Protein AF-A0A177C558-F1 (afdb_monomer_lite)

InterPro domains:
  IPR011990 Tetratricopeptide-like helical domain superfamily [G3DSA:1.25.40.10] (3-102)
  IPR011990 Tetratricopeptide-like helical domain superfamily [SSF48452] (2-101)

Sequence (103 aa):
MYRILEHYEAALAAFKESEKQLGHSWIVLLQIGETHAGLKQFPPALEYLHKVKAMHTDLIDTDNDFKDVYWDRVLLPEGNYHRELKDHSAAIRCYQDILAQDV

pLDDT: mean 89.79, std 8.87, range [54.25, 97.31]

Secondary structure (DSSP, 8-state):
-HHHHHHHHHHHHHHHHHHHHH-S-HHHHHHHHHHHHHTT-HHHHHHHHHHHHHTHHHHTTT-HHHHHHHIIIIIHHHHHHHHHTT-HHHHHHHHHHHHTS--

Radius of gyration: 14.18 Å; chains: 1; bounding box: 36×22×38 Å

Foldseek 3Di:
DVVQLVVLVVQLVVLVVVCVVVPLDLVSLLSNLVSCVSVVNLVSSLVSLVSSVVCCVVDCVPPVVCVVCCLVRRLQVNLVSCVSVVVPVRSVVSVVVSVPDDD

Organism: NCBI:txid1460663

Structure (mmCIF, N/CA/C/O backbone):
data_AF-A0A177C558-F1
#
_entry.id   AF-A0A177C558-F1
#
loop_
_atom_site.group_PDB
_atom_site.id
_atom_site.type_symbol
_atom_site.label_atom_id
_atom_site.label_alt_id
_atom_site.label_comp_id
_atom_site.label_asym_id
_atom_site.label_entity_id
_atom_site.label_seq_id
_atom_site.pdbx_PDB_ins_code
_atom_site.Cartn_x
_atom_site.Cartn_y
_atom_site.Cartn_z
_atom_site.occupancy
_atom_site.B_iso_or_equiv
_atom_site.auth_seq_id
_atom_site.auth_comp_id
_atom_site.auth_asym_id
_atom_site.auth_atom_id
_atom_site.pdbx_PDB_model_num
ATOM 1 N N . MET A 1 1 ? -16.368 -9.044 16.042 1.00 58.69 1 MET A N 1
ATOM 2 C CA . MET A 1 1 ? -16.032 -7.971 15.080 1.00 58.69 1 MET A CA 1
ATOM 3 C C . MET A 1 1 ? -15.325 -6.797 15.759 1.00 58.69 1 MET A C 1
ATOM 5 O O . MET A 1 1 ? -14.263 -6.435 15.284 1.00 58.69 1 MET A O 1
ATOM 9 N N . TYR A 1 2 ? -15.813 -6.292 16.902 1.00 62.09 2 TYR A N 1
ATOM 10 C CA . TYR A 1 2 ? -15.192 -5.187 17.665 1.00 62.09 2 TYR A CA 1
ATOM 11 C C . TYR A 1 2 ? -13.707 -5.374 18.007 1.00 62.09 2 TYR A C 1
ATOM 13 O O . TYR A 1 2 ? -12.896 -4.525 17.673 1.00 62.09 2 TYR A O 1
ATOM 21 N N . ARG A 1 3 ? -13.326 -6.538 18.538 1.00 64.06 3 ARG A N 1
ATOM 22 C CA . ARG A 1 3 ? -11.935 -6.814 18.926 1.00 64.06 3 ARG A CA 1
ATOM 23 C C . ARG A 1 3 ? -10.927 -6.727 17.768 1.00 64.06 3 ARG A C 1
ATOM 25 O O . ARG A 1 3 ? -9.787 -6.346 17.975 1.00 64.06 3 ARG A O 1
ATOM 32 N N . ILE A 1 4 ? -11.338 -7.073 16.544 1.00 65.50 4 ILE A N 1
ATOM 33 C CA . ILE A 1 4 ? -10.459 -7.009 15.363 1.00 65.50 4 ILE A CA 1
ATOM 34 C C . ILE A 1 4 ? -10.211 -5.546 14.970 1.00 65.50 4 ILE A C 1
ATOM 36 O O . ILE A 1 4 ? -9.076 -5.171 14.703 1.00 65.50 4 ILE A O 1
ATOM 40 N N . LEU A 1 5 ? -11.261 -4.719 14.994 1.00 71.62 5 LEU A N 1
ATOM 41 C CA . LEU A 1 5 ? -11.168 -3.279 14.733 1.00 71.62 5 LEU A CA 1
ATOM 42 C C . LEU A 1 5 ? -10.297 -2.578 15.785 1.00 71.62 5 LEU A C 1
ATOM 44 O O . LEU A 1 5 ? -9.385 -1.849 15.415 1.00 71.62 5 LEU A O 1
ATOM 48 N N . GLU A 1 6 ? -10.500 -2.884 17.070 1.00 76.19 6 GLU A N 1
ATOM 49 C CA . GLU A 1 6 ? -9.683 -2.351 18.173 1.00 76.19 6 GLU A CA 1
ATOM 50 C C . GLU A 1 6 ? -8.192 -2.689 18.007 1.00 76.19 6 GLU A C 1
ATOM 52 O O . GLU A 1 6 ? -7.324 -1.854 18.262 1.00 76.19 6 GLU A O 1
ATOM 57 N N . HIS A 1 7 ? -7.872 -3.902 17.540 1.00 84.50 7 HIS A N 1
ATOM 58 C CA . HIS A 1 7 ? -6.488 -4.300 17.283 1.00 84.50 7 HIS A CA 1
ATOM 59 C C . HIS A 1 7 ? -5.867 -3.549 16.098 1.00 84.50 7 HIS A C 1
ATOM 61 O O . HIS A 1 7 ? -4.711 -3.138 16.194 1.00 84.50 7 HIS A O 1
ATOM 67 N N . TYR A 1 8 ? -6.617 -3.317 15.016 1.00 87.94 8 TYR A N 1
ATOM 68 C CA . TYR A 1 8 ? -6.123 -2.534 13.882 1.00 87.94 8 TYR A CA 1
ATOM 69 C C . TYR A 1 8 ? -5.957 -1.045 14.217 1.00 87.94 8 TYR A C 1
ATOM 71 O O . TYR A 1 8 ? -4.978 -0.438 13.796 1.00 87.94 8 TYR A O 1
ATOM 79 N N . GLU A 1 9 ? -6.856 -0.449 15.000 1.00 90.81 9 GLU A N 1
ATOM 80 C CA . GLU A 1 9 ? -6.731 0.953 15.427 1.00 90.81 9 GLU A CA 1
ATOM 81 C C . GLU A 1 9 ? -5.518 1.166 16.345 1.00 90.81 9 GLU A C 1
ATOM 83 O O . GLU A 1 9 ? -4.760 2.122 16.163 1.00 90.81 9 GLU A O 1
ATOM 88 N N . ALA A 1 10 ? -5.280 0.244 17.285 1.00 91.94 10 ALA A N 1
ATOM 89 C CA . ALA A 1 10 ? -4.092 0.272 18.135 1.00 91.94 10 ALA A CA 1
ATOM 90 C C . ALA A 1 10 ? -2.798 0.076 17.326 1.00 91.94 10 ALA A C 1
ATOM 92 O O . ALA A 1 10 ? -1.821 0.797 17.542 1.00 91.94 10 ALA A O 1
ATOM 93 N N . ALA A 1 11 ? -2.797 -0.856 16.366 1.00 91.12 11 ALA A N 1
ATOM 94 C CA . ALA A 1 11 ? -1.671 -1.060 15.458 1.00 91.12 11 ALA A CA 1
ATOM 95 C C . ALA A 1 11 ? -1.395 0.194 14.617 1.00 91.12 11 ALA A C 1
ATOM 97 O O . ALA A 1 11 ? -0.250 0.629 14.516 1.00 91.12 11 ALA A O 1
ATOM 98 N N . LEU A 1 12 ? -2.443 0.834 14.090 1.00 93.44 12 LEU A N 1
ATOM 99 C CA . LEU A 1 12 ? -2.320 2.056 13.300 1.00 93.44 12 LEU A CA 1
ATOM 100 C C . LEU A 1 12 ? -1.686 3.191 14.108 1.00 93.44 12 LEU A C 1
ATOM 102 O O . LEU A 1 12 ? -0.824 3.906 13.598 1.00 93.44 12 LEU A O 1
ATOM 106 N N . ALA A 1 13 ? -2.092 3.352 15.369 1.00 93.88 13 ALA A N 1
ATOM 107 C CA . ALA A 1 13 ? -1.508 4.347 16.260 1.00 93.88 13 ALA A CA 1
ATOM 108 C C . ALA A 1 13 ? -0.011 4.085 16.498 1.00 93.88 13 ALA A C 1
ATOM 110 O O . ALA A 1 13 ? 0.796 5.010 16.392 1.00 93.88 13 ALA A O 1
ATOM 111 N N . ALA A 1 14 ? 0.366 2.829 16.756 1.00 93.19 14 ALA A N 1
ATOM 112 C CA . ALA A 1 14 ? 1.760 2.439 16.953 1.00 93.19 14 ALA A CA 1
ATOM 113 C C . ALA A 1 14 ? 2.611 2.667 15.692 1.00 93.19 14 ALA A C 1
ATOM 115 O O . ALA A 1 14 ? 3.692 3.251 15.775 1.00 93.19 14 ALA A O 1
ATOM 116 N N . PHE A 1 15 ? 2.114 2.278 14.514 1.00 93.19 15 PHE A N 1
ATOM 117 C CA . PHE A 1 15 ? 2.845 2.469 13.262 1.00 93.19 15 PHE A CA 1
ATOM 118 C C . PHE A 1 15 ? 2.985 3.943 12.874 1.00 93.19 15 PHE A C 1
ATOM 120 O O . PHE A 1 15 ? 4.053 4.343 12.421 1.00 93.19 15 PHE A O 1
ATOM 127 N N . LYS A 1 16 ? 1.969 4.782 13.111 1.00 92.12 16 LYS A N 1
ATOM 128 C CA . LYS A 1 16 ? 2.081 6.234 12.883 1.00 92.12 16 LYS A CA 1
ATOM 129 C C . LYS A 1 16 ? 3.091 6.902 13.808 1.00 92.12 16 LYS A C 1
ATOM 131 O O . LYS A 1 16 ? 3.739 7.865 13.410 1.00 92.12 16 LYS A O 1
ATOM 136 N N . GLU A 1 17 ? 3.228 6.425 15.040 1.00 93.00 17 GLU A N 1
ATOM 137 C CA . GLU A 1 17 ? 4.279 6.917 15.930 1.00 93.00 17 GLU A CA 1
ATOM 138 C C . GLU A 1 17 ? 5.665 6.449 15.465 1.00 93.00 17 GLU A C 1
ATOM 140 O O . GLU A 1 17 ? 6.610 7.234 15.449 1.00 93.00 17 GLU A O 1
ATOM 145 N N . SER A 1 18 ? 5.765 5.211 14.978 1.00 90.69 18 SER A N 1
ATOM 146 C CA . SER A 1 18 ? 6.981 4.688 14.354 1.00 90.69 18 SER A CA 1
ATOM 147 C C . SER A 1 18 ? 7.387 5.477 13.099 1.00 90.69 18 SER A C 1
ATOM 149 O O . SER A 1 18 ? 8.566 5.794 12.959 1.00 90.69 18 SER A O 1
ATOM 151 N N . GLU A 1 19 ? 6.437 5.880 12.244 1.00 92.12 19 GLU A N 1
ATOM 152 C CA . GLU A 1 19 ? 6.678 6.712 11.046 1.00 92.12 19 GLU A CA 1
ATOM 153 C C . GLU A 1 19 ? 7.357 8.041 11.412 1.00 92.12 19 GLU A C 1
ATOM 155 O O . GLU A 1 19 ? 8.302 8.468 10.748 1.00 92.12 19 GLU A O 1
ATOM 160 N N . LYS A 1 20 ? 6.941 8.676 12.516 1.00 90.88 20 LYS A N 1
ATOM 161 C CA . LYS A 1 20 ? 7.554 9.929 12.989 1.00 90.88 20 LYS A CA 1
ATOM 162 C C . LYS A 1 20 ? 8.990 9.749 13.479 1.00 90.88 20 LYS A C 1
ATOM 164 O O . LYS A 1 20 ? 9.776 10.687 13.384 1.00 90.88 20 LYS A O 1
ATOM 169 N N . GLN A 1 21 ? 9.311 8.589 14.051 1.00 89.44 21 GLN A N 1
ATOM 170 C CA . GLN A 1 21 ? 10.599 8.338 14.705 1.00 89.44 21 GLN A CA 1
ATOM 171 C C . GLN A 1 21 ? 11.641 7.745 13.755 1.00 89.44 21 GLN A C 1
ATOM 173 O O . GLN A 1 21 ? 12.807 8.126 13.808 1.00 89.44 21 GLN A O 1
ATOM 178 N N . LEU A 1 22 ? 11.227 6.812 12.896 1.00 81.19 22 LEU A N 1
ATOM 179 C CA . LEU A 1 22 ? 12.104 6.080 11.978 1.00 81.19 22 LEU A CA 1
ATOM 180 C C . LEU A 1 22 ? 12.207 6.739 10.595 1.00 81.19 22 LEU A C 1
ATOM 182 O O . LEU A 1 22 ? 12.997 6.298 9.762 1.00 81.19 22 LEU A O 1
ATOM 186 N N . GLY A 1 23 ? 11.421 7.790 10.344 1.00 76.56 23 GLY A N 1
ATOM 187 C CA . GLY A 1 23 ? 11.292 8.397 9.025 1.00 76.56 23 GLY A CA 1
ATOM 188 C C . GLY A 1 23 ? 10.491 7.517 8.063 1.00 76.56 23 GLY A C 1
ATOM 189 O O . GLY A 1 23 ? 9.842 6.550 8.463 1.00 76.56 23 GLY A O 1
ATOM 190 N N . HIS A 1 24 ? 10.530 7.857 6.774 1.00 77.94 24 HIS A N 1
ATOM 191 C CA . HIS A 1 24 ? 9.788 7.180 5.702 1.00 77.94 24 HIS A CA 1
ATOM 192 C C . HIS A 1 24 ? 10.356 5.782 5.371 1.00 77.94 24 HIS A C 1
ATOM 194 O O . HIS A 1 24 ? 10.712 5.508 4.232 1.00 77.94 24 HIS A O 1
ATOM 200 N N . SER A 1 25 ? 10.476 4.891 6.359 1.00 91.00 25 SER A N 1
ATOM 201 C CA . SER A 1 25 ? 10.820 3.485 6.137 1.00 91.00 25 SER A CA 1
ATOM 202 C C . SER A 1 25 ? 9.717 2.808 5.324 1.00 91.00 25 SER A C 1
ATOM 204 O O . SER A 1 25 ? 8.547 2.842 5.716 1.00 91.00 25 SER A O 1
ATOM 206 N N . TRP A 1 26 ? 10.089 2.152 4.221 1.00 92.94 26 TRP A N 1
ATOM 207 C CA . TRP A 1 26 ? 9.136 1.467 3.347 1.00 92.94 26 TRP A CA 1
ATOM 208 C C . TRP A 1 26 ? 8.318 0.412 4.106 1.00 92.94 26 TRP A C 1
ATOM 210 O O . TRP A 1 26 ? 7.118 0.293 3.875 1.00 92.94 26 TRP A O 1
ATOM 220 N N . ILE A 1 27 ? 8.931 -0.283 5.074 1.00 93.12 27 ILE A N 1
ATOM 221 C 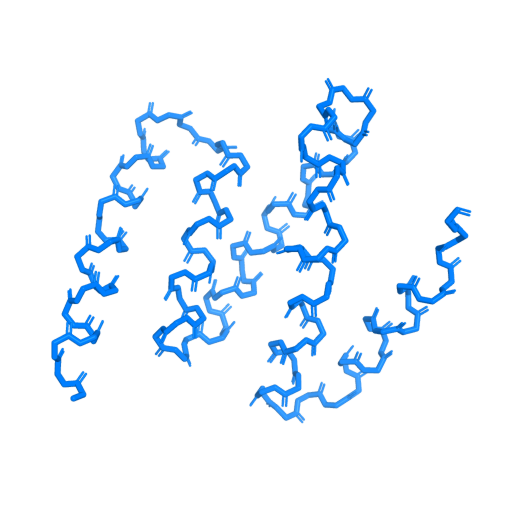CA . ILE A 1 27 ? 8.264 -1.289 5.913 1.00 93.12 27 ILE A CA 1
ATOM 222 C C . ILE A 1 27 ? 7.162 -0.635 6.744 1.00 93.12 27 ILE A C 1
ATOM 224 O O . ILE A 1 27 ? 6.039 -1.131 6.784 1.00 93.12 27 ILE A O 1
ATOM 228 N N . VAL A 1 28 ? 7.462 0.488 7.402 1.00 94.25 28 VAL A N 1
ATOM 229 C CA . VAL A 1 28 ? 6.489 1.188 8.254 1.00 94.25 28 VAL A CA 1
ATOM 230 C C . VAL A 1 28 ? 5.335 1.723 7.412 1.00 94.25 28 VAL A C 1
ATOM 232 O O . VAL A 1 28 ? 4.174 1.511 7.757 1.00 94.25 28 VAL A O 1
ATOM 235 N N . LEU A 1 29 ? 5.638 2.355 6.276 1.00 95.25 29 LEU A N 1
ATOM 236 C CA . LEU A 1 29 ? 4.625 2.858 5.349 1.00 95.25 29 LEU A CA 1
ATOM 237 C C . LEU A 1 29 ? 3.723 1.732 4.821 1.00 95.25 29 LEU A C 1
ATOM 239 O O . LEU A 1 29 ? 2.503 1.894 4.778 1.00 95.25 29 LEU A O 1
ATOM 243 N N . LEU A 1 30 ? 4.309 0.579 4.487 1.00 94.88 30 LEU A N 1
ATOM 244 C CA . LEU A 1 30 ? 3.580 -0.596 4.021 1.00 94.88 30 LEU A CA 1
ATOM 245 C C . LEU A 1 30 ? 2.637 -1.142 5.101 1.00 94.88 30 LEU A C 1
ATOM 247 O O . LEU A 1 30 ? 1.459 -1.369 4.831 1.00 94.88 30 LEU A O 1
ATOM 251 N N . GLN A 1 31 ? 3.117 -1.273 6.340 1.00 94.88 31 GLN A N 1
ATOM 252 C CA . GLN A 1 31 ? 2.306 -1.736 7.473 1.00 94.88 31 GLN A CA 1
ATOM 253 C C . GLN A 1 31 ? 1.145 -0.785 7.788 1.00 94.88 31 GLN A C 1
ATOM 255 O O . GLN A 1 31 ? 0.042 -1.235 8.110 1.00 94.88 31 GLN A O 1
ATOM 260 N N . ILE A 1 32 ? 1.347 0.531 7.657 1.00 95.62 32 ILE A N 1
ATOM 261 C CA . ILE A 1 32 ? 0.260 1.510 7.795 1.00 95.62 32 ILE A CA 1
ATOM 262 C C . ILE A 1 32 ? -0.788 1.311 6.694 1.00 95.62 32 ILE A C 1
ATOM 264 O O . ILE A 1 32 ? -1.984 1.262 6.993 1.00 95.62 32 ILE A O 1
ATOM 268 N N . GLY A 1 33 ? -0.355 1.156 5.439 1.00 95.81 33 GLY A N 1
ATOM 269 C CA . GLY A 1 33 ? -1.248 0.901 4.307 1.00 95.81 33 GLY A CA 1
ATOM 270 C C . GLY A 1 33 ? -2.075 -0.377 4.484 1.00 95.81 33 GLY A C 1
ATOM 271 O O . GLY A 1 33 ? -3.299 -0.353 4.345 1.00 95.81 33 GLY A O 1
ATOM 272 N N . GLU A 1 34 ? -1.438 -1.478 4.878 1.00 94.94 34 GLU A N 1
ATOM 273 C CA . GLU A 1 34 ? -2.113 -2.751 5.160 1.00 94.94 34 GLU A CA 1
ATOM 274 C C . GLU A 1 34 ? -3.072 -2.662 6.350 1.00 94.94 34 GLU A C 1
ATOM 276 O O . GLU A 1 34 ? -4.167 -3.224 6.313 1.00 94.94 34 GLU A O 1
ATOM 281 N N . THR A 1 35 ? -2.709 -1.910 7.391 1.00 95.50 35 THR A N 1
ATOM 282 C CA . THR A 1 35 ? -3.583 -1.678 8.548 1.00 95.50 35 THR A CA 1
ATOM 283 C C . THR A 1 35 ? -4.837 -0.903 8.136 1.00 95.50 35 THR A C 1
ATOM 285 O O . THR A 1 35 ? -5.950 -1.277 8.513 1.00 95.50 35 THR A O 1
ATOM 288 N N . HIS A 1 36 ? -4.690 0.129 7.299 1.00 96.44 36 HIS A N 1
ATOM 289 C CA . HIS A 1 36 ? -5.824 0.836 6.704 1.00 96.44 36 HIS A CA 1
ATOM 290 C C . HIS A 1 36 ? -6.701 -0.099 5.857 1.00 96.44 36 HIS A C 1
ATOM 292 O O . HIS A 1 36 ? -7.927 -0.072 5.985 1.00 96.44 36 HIS A O 1
ATOM 298 N N . ALA A 1 37 ? -6.107 -0.984 5.055 1.00 94.44 37 ALA A N 1
ATOM 299 C CA . ALA A 1 37 ? -6.857 -1.978 4.288 1.00 94.44 37 ALA A CA 1
ATOM 300 C C . ALA A 1 37 ? -7.605 -2.982 5.188 1.00 94.44 37 ALA A C 1
ATOM 302 O O . ALA A 1 37 ? -8.767 -3.293 4.919 1.00 94.44 37 ALA A O 1
ATOM 303 N N . GLY A 1 38 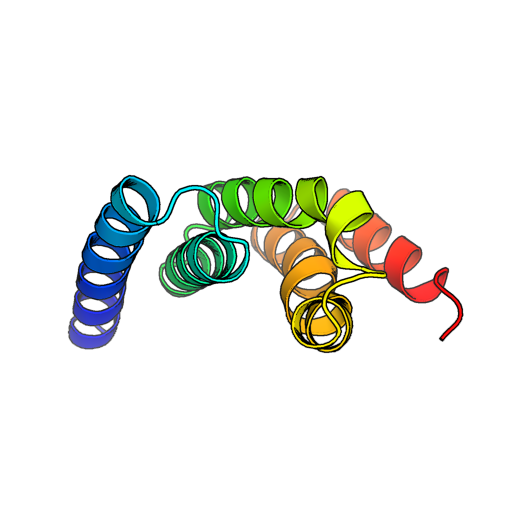? -7.000 -3.421 6.297 1.00 92.62 38 GLY A N 1
ATOM 304 C CA . GLY A 1 38 ? -7.644 -4.256 7.321 1.00 92.62 38 GLY A CA 1
ATOM 305 C C . GLY A 1 38 ? -8.861 -3.583 7.970 1.00 92.62 38 GLY A C 1
ATOM 306 O O . GLY A 1 38 ? -9.862 -4.241 8.262 1.00 92.62 38 GLY A O 1
ATOM 307 N N . LEU A 1 39 ? -8.827 -2.252 8.092 1.00 94.06 39 LEU A N 1
ATOM 308 C CA . LEU A 1 39 ? -9.953 -1.405 8.510 1.00 94.06 39 LEU A CA 1
ATOM 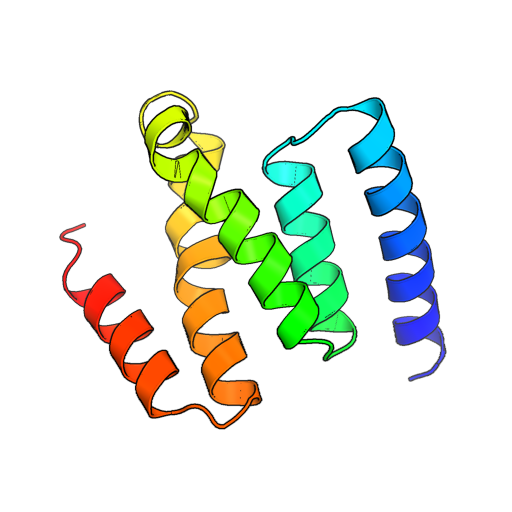309 C C . LEU A 1 39 ? -10.957 -1.103 7.381 1.00 94.06 39 LEU A C 1
ATOM 311 O O . LEU A 1 39 ? -11.916 -0.362 7.599 1.00 94.06 39 LEU A O 1
ATOM 315 N N . LYS A 1 40 ? -10.757 -1.655 6.176 1.00 94.31 40 LYS A N 1
ATOM 316 C CA . LYS A 1 40 ? -11.510 -1.345 4.943 1.00 94.31 40 LYS A CA 1
ATOM 317 C C . LYS A 1 40 ? -11.438 0.128 4.520 1.00 94.31 40 LYS A C 1
ATOM 319 O O . LYS A 1 40 ? -12.306 0.629 3.808 1.00 94.31 40 LYS A O 1
ATOM 324 N N . GLN A 1 41 ? -10.392 0.826 4.945 1.00 96.06 41 GLN A N 1
ATOM 325 C CA . GLN A 1 41 ? -10.092 2.208 4.587 1.00 96.06 41 GLN A CA 1
ATOM 326 C C . GLN A 1 41 ? -9.165 2.216 3.368 1.00 96.06 41 GLN A C 1
ATOM 328 O O . GLN A 1 41 ? -7.982 2.534 3.455 1.00 96.06 41 GLN A O 1
ATOM 333 N N . PHE A 1 42 ? -9.709 1.834 2.215 1.00 96.25 42 PHE A N 1
ATOM 334 C CA . PHE A 1 42 ? -8.931 1.680 0.984 1.00 96.25 42 PHE A CA 1
ATOM 335 C C . PHE A 1 42 ? -8.315 2.977 0.431 1.00 96.25 42 PHE A C 1
ATOM 337 O O . PHE A 1 42 ? -7.198 2.895 -0.070 1.00 96.25 42 PHE A O 1
ATOM 344 N N . PRO A 1 43 ? -8.945 4.170 0.530 1.00 96.50 43 PRO A N 1
ATOM 345 C CA . PRO A 1 43 ? -8.301 5.391 0.043 1.00 96.50 43 PRO A CA 1
ATOM 346 C C . PRO A 1 43 ? -7.027 5.746 0.834 1.00 96.50 43 PRO A C 1
ATOM 348 O O . PRO A 1 43 ? -5.982 5.881 0.202 1.00 96.50 43 PRO A O 1
ATOM 351 N N . PRO A 1 44 ? -7.029 5.775 2.187 1.00 96.44 44 PRO A N 1
ATOM 352 C CA . PRO A 1 44 ? -5.784 5.914 2.947 1.00 96.44 44 PRO A CA 1
ATOM 353 C C . PRO A 1 44 ? -4.779 4.783 2.694 1.00 96.44 44 PRO A C 1
ATOM 355 O O . PRO A 1 44 ? -3.577 5.029 2.654 1.00 96.44 44 PRO A O 1
ATOM 358 N N . ALA A 1 45 ? -5.246 3.544 2.496 1.00 97.31 45 ALA A N 1
ATOM 359 C CA . ALA A 1 45 ? -4.357 2.431 2.167 1.00 97.31 45 ALA A CA 1
ATOM 360 C C . ALA A 1 45 ? -3.599 2.678 0.853 1.00 97.31 45 ALA A C 1
ATOM 362 O O . ALA A 1 45 ? -2.385 2.491 0.813 1.00 97.31 45 ALA A O 1
ATOM 363 N N . LEU A 1 46 ? -4.294 3.152 -0.189 1.00 97.06 46 LEU A N 1
ATOM 364 C CA . LEU A 1 46 ? -3.694 3.522 -1.473 1.00 97.06 46 LEU A CA 1
ATOM 365 C C . LEU A 1 46 ? -2.691 4.670 -1.335 1.00 97.06 46 LEU A C 1
ATOM 367 O O . LEU A 1 46 ? -1.610 4.582 -1.906 1.00 97.06 46 LEU A O 1
ATOM 371 N N . GLU A 1 47 ? -2.996 5.704 -0.546 1.00 96.81 47 GLU A N 1
ATOM 372 C CA . GLU A 1 47 ? -2.061 6.817 -0.319 1.00 96.81 47 GLU A CA 1
ATOM 373 C C . GLU A 1 47 ? -0.718 6.330 0.242 1.00 96.81 47 GLU A C 1
ATOM 375 O O . GLU A 1 47 ? 0.347 6.714 -0.246 1.00 96.81 47 GLU A O 1
ATOM 380 N N . TYR A 1 48 ? -0.751 5.456 1.251 1.00 96.12 48 TYR A N 1
ATOM 381 C CA . TYR A 1 48 ? 0.466 4.884 1.831 1.00 96.12 48 TYR A CA 1
ATOM 382 C C . TYR A 1 48 ? 1.170 3.920 0.873 1.00 96.12 48 TYR A C 1
ATOM 384 O O . TYR A 1 48 ? 2.397 3.954 0.767 1.00 96.12 48 TYR A O 1
ATOM 392 N N . LEU A 1 49 ? 0.414 3.123 0.119 1.00 95.62 49 LEU A N 1
ATOM 393 C CA . LEU A 1 49 ? 0.958 2.234 -0.905 1.00 95.62 49 LEU A CA 1
ATOM 394 C C . LEU A 1 49 ? 1.698 3.013 -2.001 1.00 95.62 49 LEU A C 1
ATOM 396 O O . LEU A 1 49 ? 2.778 2.613 -2.427 1.00 95.62 49 LEU A O 1
ATOM 400 N N . HIS A 1 50 ? 1.167 4.166 -2.418 1.00 95.56 50 HIS A N 1
ATOM 401 C CA . HIS A 1 50 ? 1.809 5.052 -3.391 1.00 95.56 50 HIS A CA 1
ATOM 402 C C . HIS A 1 50 ? 3.090 5.686 -2.853 1.00 95.56 50 HIS A C 1
ATOM 404 O O . HIS A 1 50 ? 4.051 5.813 -3.610 1.00 95.56 50 HIS A O 1
ATOM 410 N N . LYS A 1 51 ? 3.159 6.012 -1.554 1.00 94.94 51 LYS A N 1
ATOM 411 C CA . LYS A 1 51 ? 4.423 6.431 -0.924 1.00 94.94 51 LYS A CA 1
ATOM 412 C C . LYS A 1 51 ? 5.478 5.326 -0.995 1.00 94.94 51 LYS A C 1
ATOM 414 O O . LYS A 1 51 ? 6.608 5.611 -1.373 1.00 94.94 51 LYS A O 1
ATOM 419 N N . VAL A 1 52 ? 5.111 4.077 -0.688 1.00 94.81 52 VAL A N 1
ATOM 420 C CA . VAL A 1 52 ? 6.020 2.919 -0.809 1.00 94.81 52 VAL A CA 1
ATOM 421 C C . VAL A 1 52 ? 6.463 2.736 -2.262 1.00 94.81 52 VAL A C 1
ATOM 423 O O . VAL A 1 52 ? 7.650 2.596 -2.542 1.00 94.81 52 VAL A O 1
ATOM 426 N N . LYS A 1 53 ? 5.521 2.809 -3.208 1.00 93.06 53 LYS A N 1
ATOM 427 C CA . LYS A 1 53 ? 5.790 2.684 -4.646 1.00 93.06 53 LYS A CA 1
ATOM 428 C C . LYS A 1 53 ? 6.733 3.773 -5.165 1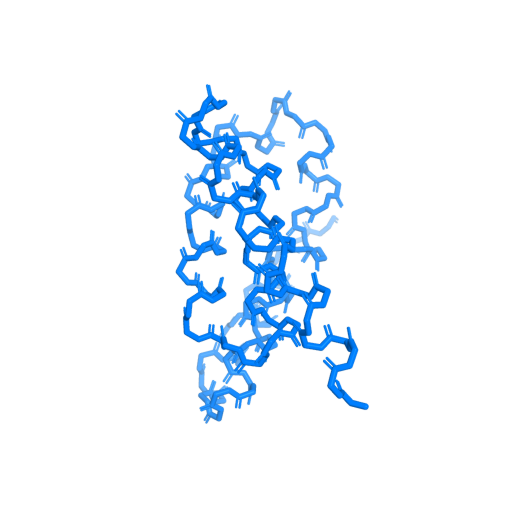.00 93.06 53 LYS A C 1
ATOM 430 O O . LYS A 1 53 ? 7.550 3.486 -6.031 1.00 93.06 53 LYS A O 1
ATOM 435 N N . ALA A 1 54 ? 6.671 4.990 -4.624 1.00 93.75 54 ALA A N 1
ATOM 436 C CA . ALA A 1 54 ? 7.586 6.073 -4.988 1.00 93.75 54 ALA A CA 1
ATOM 437 C C . ALA A 1 54 ? 9.050 5.784 -4.604 1.00 93.75 54 ALA A C 1
ATOM 439 O O . ALA A 1 54 ? 9.954 6.317 -5.240 1.00 93.75 54 ALA A O 1
ATOM 440 N N . MET A 1 55 ? 9.285 4.915 -3.616 1.00 91.81 55 MET A N 1
ATOM 441 C CA . MET A 1 55 ? 10.626 4.476 -3.208 1.00 91.81 55 MET A CA 1
ATOM 442 C C . MET A 1 55 ? 11.178 3.342 -4.084 1.00 91.81 55 MET A C 1
ATOM 444 O O . MET A 1 55 ? 12.327 2.944 -3.914 1.00 91.81 55 MET A O 1
ATOM 448 N N . HIS A 1 56 ? 10.380 2.816 -5.022 1.00 88.06 56 HIS A N 1
ATOM 449 C CA . HIS A 1 56 ? 10.743 1.667 -5.852 1.00 88.06 56 HIS A CA 1
ATOM 450 C C . HIS A 1 56 ? 12.089 1.846 -6.557 1.00 88.06 56 HIS A C 1
ATOM 452 O O . HIS A 1 56 ? 12.928 0.957 -6.487 1.00 88.06 56 HIS A O 1
ATOM 458 N N . THR A 1 57 ? 12.311 2.999 -7.193 1.00 85.19 57 THR A N 1
ATOM 459 C CA . THR A 1 57 ? 13.534 3.273 -7.963 1.00 85.19 57 THR A CA 1
ATOM 460 C C . THR A 1 57 ? 14.800 3.172 -7.116 1.00 85.19 57 THR A C 1
ATOM 462 O O . THR A 1 57 ? 15.834 2.754 -7.622 1.00 85.19 57 THR A O 1
ATOM 465 N N . ASP A 1 58 ? 14.720 3.528 -5.834 1.00 87.12 58 ASP A N 1
ATOM 466 C CA . ASP A 1 58 ? 15.880 3.534 -4.942 1.00 87.12 58 ASP A CA 1
ATOM 467 C C . ASP A 1 58 ? 16.125 2.153 -4.315 1.00 87.12 58 ASP A C 1
ATOM 469 O O . ASP A 1 58 ? 17.270 1.776 -4.057 1.00 87.12 58 ASP A O 1
ATOM 473 N N . LEU A 1 59 ? 15.053 1.393 -4.064 1.00 88.06 59 LEU A N 1
ATOM 474 C CA . LEU A 1 59 ? 15.093 0.167 -3.265 1.00 88.06 59 LEU A CA 1
ATOM 475 C C . LEU A 1 59 ? 15.129 -1.121 -4.088 1.00 88.06 59 LEU A C 1
ATOM 477 O O . LEU A 1 59 ? 15.693 -2.103 -3.619 1.00 88.06 59 LEU A O 1
ATOM 481 N N . ILE A 1 60 ? 14.571 -1.147 -5.301 1.00 86.38 60 ILE A N 1
ATOM 482 C CA . ILE A 1 60 ? 14.389 -2.405 -6.047 1.00 86.38 60 ILE A CA 1
ATOM 483 C C . ILE A 1 60 ? 15.710 -3.118 -6.379 1.00 86.38 60 ILE A C 1
ATOM 485 O O . ILE A 1 60 ? 15.748 -4.344 -6.452 1.00 86.38 60 ILE A O 1
ATOM 489 N N . ASP A 1 61 ? 16.797 -2.358 -6.530 1.00 87.69 61 ASP A N 1
ATOM 490 C CA . ASP A 1 61 ? 18.134 -2.885 -6.828 1.00 87.69 61 ASP A CA 1
ATOM 491 C C . ASP A 1 61 ? 19.044 -2.979 -5.591 1.00 87.69 61 ASP A C 1
ATOM 493 O O . ASP A 1 61 ? 20.112 -3.590 -5.656 1.00 87.69 61 ASP A O 1
ATOM 497 N N . THR A 1 62 ? 18.660 -2.357 -4.470 1.00 89.19 62 THR A N 1
ATOM 498 C CA . THR A 1 62 ? 19.518 -2.217 -3.278 1.00 89.19 62 THR A CA 1
ATOM 499 C C . THR A 1 62 ? 19.009 -2.984 -2.059 1.00 89.19 62 THR A C 1
ATOM 501 O O . THR A 1 62 ? 19.799 -3.290 -1.165 1.00 89.19 62 THR A O 1
ATOM 504 N N . ASP A 1 63 ? 17.724 -3.333 -2.036 1.00 90.62 63 ASP A N 1
ATOM 50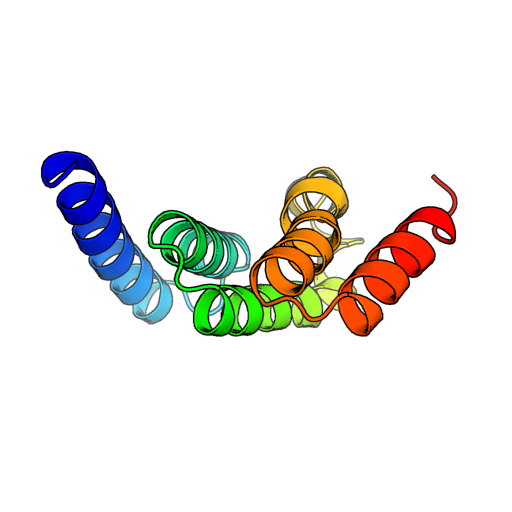5 C CA . ASP A 1 63 ? 17.038 -4.006 -0.939 1.00 90.62 63 ASP A CA 1
ATOM 506 C C . ASP A 1 63 ? 16.296 -5.239 -1.486 1.00 90.62 63 ASP A C 1
ATOM 508 O O . ASP A 1 63 ? 15.209 -5.151 -2.061 1.00 90.62 63 ASP A O 1
ATOM 512 N N . ASN A 1 64 ? 16.916 -6.414 -1.327 1.00 91.00 64 ASN A N 1
ATOM 513 C CA . ASN A 1 64 ? 16.335 -7.680 -1.784 1.00 91.00 64 ASN A CA 1
ATOM 514 C C . ASN A 1 64 ? 15.023 -8.005 -1.059 1.00 91.00 64 ASN A C 1
ATOM 516 O O . ASN A 1 64 ? 14.121 -8.553 -1.686 1.00 91.00 64 ASN A O 1
ATOM 520 N N . ASP A 1 65 ? 14.888 -7.630 0.218 1.00 90.56 65 ASP A N 1
ATOM 521 C CA . ASP A 1 65 ? 13.658 -7.876 0.973 1.00 90.56 65 ASP A CA 1
ATOM 522 C C . ASP A 1 65 ? 12.514 -7.051 0.377 1.00 90.56 65 ASP A C 1
ATOM 524 O O . ASP A 1 65 ? 11.402 -7.553 0.216 1.00 90.56 65 ASP A O 1
ATOM 528 N N . PHE A 1 66 ? 12.789 -5.796 0.002 1.00 90.88 66 PHE A N 1
ATOM 529 C CA . PHE A 1 66 ? 11.823 -4.961 -0.707 1.00 90.88 66 PHE A CA 1
ATOM 530 C C . PHE A 1 66 ? 11.446 -5.561 -2.062 1.00 90.88 66 PHE A C 1
ATOM 532 O O . PHE A 1 66 ? 10.261 -5.634 -2.383 1.00 90.88 66 PHE A O 1
ATOM 539 N N . LYS A 1 67 ? 12.433 -6.008 -2.846 1.00 90.19 67 LYS A N 1
ATOM 540 C CA . LYS A 1 67 ? 12.208 -6.608 -4.166 1.00 90.19 67 LYS A CA 1
ATOM 541 C C . LYS A 1 67 ? 11.339 -7.857 -4.098 1.00 90.19 67 LYS A C 1
ATOM 543 O O . LYS A 1 67 ? 10.388 -7.969 -4.872 1.00 90.19 67 LYS A O 1
ATOM 548 N N . ASP A 1 68 ? 11.635 -8.748 -3.160 1.00 90.69 68 ASP A N 1
ATOM 549 C CA . ASP A 1 68 ? 10.921 -10.013 -3.000 1.00 90.69 68 ASP A CA 1
ATOM 550 C C . ASP A 1 68 ? 9.448 -9.794 -2.635 1.00 90.69 68 ASP A C 1
ATOM 552 O O . ASP A 1 68 ? 8.593 -10.567 -3.070 1.00 90.69 68 ASP A O 1
ATOM 556 N N . VAL A 1 69 ? 9.138 -8.724 -1.889 1.00 91.38 69 VAL A N 1
ATOM 557 C CA . VAL A 1 69 ? 7.763 -8.409 -1.460 1.00 91.38 69 VAL A CA 1
ATOM 558 C C . VAL A 1 69 ? 7.055 -7.337 -2.301 1.00 91.38 69 VAL A C 1
ATOM 560 O O . VAL A 1 69 ? 5.912 -6.954 -2.029 1.00 91.38 69 VAL A O 1
ATOM 563 N N . TYR A 1 70 ? 7.732 -6.764 -3.297 1.00 91.12 70 TYR A N 1
ATOM 564 C CA . TYR A 1 70 ? 7.196 -5.623 -4.043 1.00 91.12 70 TYR A CA 1
ATOM 565 C C . TYR A 1 70 ? 5.946 -6.015 -4.837 1.00 91.12 70 TYR A C 1
ATOM 567 O O . TYR A 1 70 ? 4.934 -5.307 -4.854 1.00 91.12 70 TYR A O 1
ATOM 575 N N . TRP A 1 71 ? 5.995 -7.181 -5.475 1.00 89.19 71 TRP A N 1
ATOM 576 C CA . TRP A 1 71 ? 4.904 -7.666 -6.306 1.00 89.19 71 TRP A CA 1
ATOM 577 C C . TRP A 1 71 ? 3.638 -7.980 -5.491 1.00 89.19 71 TRP A C 1
ATOM 579 O O . TRP A 1 71 ? 2.555 -7.485 -5.817 1.00 89.19 71 TRP A O 1
ATOM 589 N N . ASP A 1 72 ? 3.759 -8.762 -4.416 1.00 91.88 72 ASP A N 1
ATOM 590 C CA . ASP A 1 72 ? 2.629 -9.261 -3.623 1.00 91.88 72 ASP A CA 1
ATOM 591 C C . ASP A 1 72 ? 2.093 -8.236 -2.620 1.00 91.88 72 ASP A C 1
ATOM 593 O O . ASP A 1 72 ? 0.892 -8.252 -2.336 1.00 91.88 72 ASP A O 1
ATOM 597 N N . ARG A 1 73 ? 2.942 -7.336 -2.102 1.00 93.62 73 ARG A N 1
ATOM 598 C CA . ARG A 1 73 ? 2.540 -6.359 -1.076 1.00 93.62 73 ARG A CA 1
ATOM 599 C C . ARG A 1 73 ? 2.380 -4.933 -1.586 1.00 93.62 73 ARG A C 1
ATOM 601 O O . ARG A 1 73 ? 1.742 -4.138 -0.900 1.00 93.62 73 ARG A O 1
ATOM 608 N N . VAL A 1 74 ? 2.875 -4.598 -2.781 1.00 93.69 74 VAL A N 1
ATOM 609 C CA . VAL A 1 74 ? 2.692 -3.259 -3.374 1.00 93.69 74 VAL A CA 1
ATOM 610 C C . VAL A 1 74 ? 1.821 -3.299 -4.623 1.00 93.69 74 VAL A C 1
ATOM 612 O O . VAL A 1 74 ? 0.745 -2.704 -4.628 1.00 93.69 74 VAL A O 1
ATOM 615 N N . LEU A 1 75 ? 2.225 -4.018 -5.671 1.00 92.88 75 LEU A N 1
ATOM 616 C CA . LEU A 1 75 ? 1.508 -3.971 -6.952 1.00 92.88 75 LEU A CA 1
ATOM 617 C C . LEU A 1 75 ? 0.144 -4.670 -6.894 1.00 92.88 75 LEU A C 1
ATOM 619 O O . LEU A 1 75 ? -0.876 -4.102 -7.296 1.00 92.88 75 LEU A O 1
ATOM 623 N N . LEU A 1 76 ? 0.104 -5.901 -6.380 1.00 93.50 76 LEU A N 1
ATOM 624 C CA . LEU A 1 76 ? -1.132 -6.675 -6.311 1.00 93.50 76 LEU A CA 1
ATOM 625 C C . LEU A 1 76 ? -2.192 -6.018 -5.396 1.00 93.50 76 LEU A C 1
ATOM 627 O O . LEU A 1 76 ? -3.363 -5.954 -5.796 1.00 93.50 76 LEU A O 1
ATOM 631 N N . PRO A 1 77 ? -1.845 -5.478 -4.208 1.00 95.38 77 PRO A N 1
ATOM 632 C CA . PRO A 1 77 ? -2.807 -4.790 -3.358 1.00 95.38 77 PRO A CA 1
ATOM 633 C C . PRO A 1 77 ? -3.347 -3.500 -3.971 1.00 95.38 77 PRO A C 1
ATOM 635 O O . PRO A 1 77 ? -4.517 -3.208 -3.759 1.00 95.38 77 PRO A O 1
ATOM 638 N N . GLU A 1 78 ? -2.575 -2.775 -4.787 1.00 95.44 78 GLU A N 1
ATOM 639 C CA . GLU A 1 78 ? -3.053 -1.568 -5.480 1.00 95.44 78 GLU A CA 1
ATOM 640 C C . GLU A 1 78 ? -4.273 -1.886 -6.358 1.00 95.44 78 GLU A C 1
ATOM 642 O O . GLU A 1 78 ? -5.343 -1.286 -6.207 1.00 95.44 78 GLU A O 1
ATOM 647 N N . GLY A 1 79 ? -4.153 -2.911 -7.209 1.00 94.94 79 GLY A N 1
ATOM 648 C CA . GLY A 1 79 ? -5.260 -3.386 -8.040 1.00 94.94 79 GLY A CA 1
ATOM 649 C C . GLY A 1 79 ? -6.441 -3.905 -7.213 1.00 94.94 79 GLY A C 1
ATOM 650 O O . GLY A 1 79 ? -7.604 -3.656 -7.553 1.00 94.94 79 GLY A O 1
ATOM 651 N N . ASN A 1 80 ? -6.168 -4.587 -6.096 1.00 95.25 80 ASN A N 1
ATOM 652 C CA . ASN A 1 80 ? -7.212 -5.057 -5.185 1.00 95.25 80 ASN A CA 1
ATOM 653 C C . ASN A 1 80 ? -7.957 -3.889 -4.525 1.00 95.25 80 ASN A C 1
ATOM 655 O O . ASN A 1 80 ? -9.184 -3.903 -4.492 1.00 95.25 80 ASN A O 1
ATOM 659 N N . TYR A 1 81 ? -7.259 -2.860 -4.049 1.00 96.25 81 TYR A N 1
ATOM 660 C CA . TYR A 1 81 ? -7.877 -1.702 -3.403 1.00 96.25 81 TYR A CA 1
ATOM 661 C C . TYR A 1 81 ? -8.744 -0.916 -4.389 1.00 96.25 81 TYR A C 1
ATOM 663 O O . TYR A 1 81 ? -9.873 -0.556 -4.053 1.00 96.25 81 TYR A O 1
ATOM 671 N N . HIS A 1 82 ? -8.292 -0.738 -5.635 1.00 95.06 82 HIS A N 1
ATOM 672 C CA . HIS A 1 82 ? -9.129 -0.169 -6.695 1.00 95.06 82 HIS A CA 1
ATOM 673 C C . HIS A 1 82 ? -10.378 -1.016 -6.975 1.00 95.06 82 HIS A C 1
ATOM 675 O O . HIS A 1 82 ? -11.470 -0.470 -7.147 1.00 95.06 82 HIS A O 1
ATOM 681 N N . ARG A 1 83 ? -10.258 -2.351 -6.948 1.00 94.94 83 ARG A N 1
ATOM 682 C CA . ARG A 1 83 ? -11.407 -3.257 -7.088 1.00 94.94 83 ARG A CA 1
ATOM 683 C C . ARG A 1 83 ? -12.411 -3.085 -5.945 1.00 94.94 83 ARG A C 1
ATOM 685 O O . ARG A 1 83 ? -13.607 -3.005 -6.219 1.00 94.94 83 ARG A O 1
ATOM 692 N N . GLU A 1 84 ? -11.949 -2.999 -4.698 1.00 95.69 84 GLU A N 1
ATOM 693 C CA . GLU A 1 84 ? -12.817 -2.775 -3.529 1.00 95.69 84 GLU A CA 1
ATOM 694 C C . GLU A 1 84 ? -13.506 -1.399 -3.577 1.00 95.69 84 GLU A C 1
ATOM 696 O O . GLU A 1 84 ? -14.661 -1.255 -3.173 1.00 95.69 84 GLU A O 1
ATOM 701 N N . LEU A 1 85 ? -12.837 -0.399 -4.156 1.00 94.81 85 LEU A N 1
ATOM 702 C CA . LEU A 1 85 ? -13.392 0.931 -4.425 1.00 94.81 85 LEU A CA 1
ATOM 703 C C . LEU A 1 85 ? -14.336 0.983 -5.638 1.00 94.81 85 LEU A C 1
ATOM 705 O O . LEU A 1 85 ? -14.880 2.045 -5.936 1.00 94.81 85 LEU A O 1
ATOM 709 N N . LYS A 1 86 ? -14.568 -0.148 -6.318 1.00 94.75 86 LYS A N 1
ATOM 710 C CA . LYS A 1 86 ? -15.354 -0.260 -7.563 1.00 94.75 86 LYS A CA 1
ATOM 711 C C . LYS A 1 86 ? -14.780 0.535 -8.740 1.00 94.75 86 LYS A C 1
ATOM 713 O O . LYS A 1 86 ? -15.459 0.724 -9.748 1.00 94.75 86 LYS A O 1
ATOM 718 N N . ASP A 1 87 ? -13.518 0.945 -8.651 1.00 94.38 87 ASP A N 1
ATOM 719 C CA . ASP A 1 87 ? -12.769 1.503 -9.772 1.00 94.38 87 ASP A CA 1
ATOM 720 C C . ASP A 1 87 ? -12.154 0.363 -10.590 1.00 94.38 87 ASP A C 1
ATOM 722 O O . ASP A 1 87 ? -10.955 0.071 -10.552 1.00 94.38 87 ASP A O 1
ATOM 726 N N . HIS A 1 88 ? -13.020 -0.339 -11.320 1.00 90.94 88 HIS A N 1
ATOM 727 C CA . HIS A 1 88 ? -12.616 -1.485 -12.130 1.00 90.94 88 HIS A CA 1
ATOM 728 C C . HIS A 1 88 ? -11.647 -1.091 -13.253 1.00 90.94 88 HIS A C 1
ATOM 730 O O . HIS A 1 88 ? -10.782 -1.884 -13.615 1.00 90.94 88 HIS A O 1
ATOM 736 N N . SER A 1 89 ? -11.747 0.137 -13.766 1.00 93.75 89 SER A N 1
ATOM 737 C CA . SER A 1 89 ? -10.862 0.653 -14.812 1.00 93.75 89 SER A CA 1
ATOM 738 C C . SER A 1 89 ? -9.431 0.842 -14.309 1.00 93.75 89 SER A C 1
ATOM 740 O O . SER A 1 89 ? -8.480 0.507 -15.014 1.00 93.75 89 SER A O 1
ATOM 742 N N . ALA A 1 90 ? -9.244 1.378 -13.099 1.00 92.56 90 ALA A N 1
ATOM 743 C CA . ALA A 1 90 ? -7.923 1.432 -12.475 1.00 92.56 90 ALA A CA 1
ATOM 744 C C . ALA A 1 90 ? -7.409 0.034 -12.114 1.00 92.56 90 ALA A C 1
ATOM 746 O O . ALA A 1 90 ? -6.279 -0.292 -12.458 1.00 92.56 90 ALA A O 1
ATOM 747 N N . ALA A 1 91 ? -8.255 -0.824 -11.535 1.00 92.81 91 ALA A N 1
ATOM 748 C CA . ALA A 1 91 ? -7.859 -2.182 -11.165 1.00 92.81 91 ALA A CA 1
ATOM 749 C C . ALA A 1 91 ? -7.347 -2.999 -12.365 1.00 92.81 91 ALA A C 1
ATOM 751 O O . ALA A 1 91 ? -6.306 -3.644 -12.269 1.00 92.81 91 ALA A O 1
ATOM 752 N N . ILE A 1 92 ? -8.045 -2.944 -13.508 1.00 93.06 92 ILE A N 1
ATOM 753 C CA . ILE A 1 92 ? -7.623 -3.632 -14.739 1.00 93.06 92 ILE A CA 1
ATOM 754 C C . ILE A 1 92 ? -6.248 -3.144 -15.192 1.00 93.06 92 ILE A C 1
ATOM 756 O O . ILE A 1 92 ? -5.408 -3.974 -15.525 1.00 93.06 92 ILE A O 1
ATOM 760 N N . ARG A 1 93 ? -6.005 -1.827 -15.165 1.00 93.12 93 ARG A N 1
ATOM 761 C CA . ARG A 1 93 ? -4.699 -1.260 -15.525 1.00 93.12 93 ARG A CA 1
ATOM 762 C C . ARG A 1 93 ? -3.598 -1.782 -14.607 1.00 93.12 93 ARG A C 1
ATOM 764 O O . ARG A 1 93 ? -2.612 -2.297 -15.111 1.00 93.12 93 ARG A O 1
ATOM 771 N N . CYS A 1 94 ? -3.814 -1.780 -13.290 1.00 91.88 94 CYS A N 1
ATOM 772 C CA . CYS A 1 94 ? -2.846 -2.334 -12.339 1.00 91.88 94 CYS A CA 1
ATOM 773 C C . CYS A 1 94 ? -2.509 -3.802 -12.647 1.00 91.88 94 CYS A C 1
ATOM 775 O O . CYS A 1 94 ? -1.342 -4.180 -12.656 1.00 91.88 94 CYS A O 1
ATOM 777 N N . TYR A 1 95 ? -3.512 -4.637 -12.933 1.00 90.44 95 TYR A N 1
ATOM 778 C CA . TYR A 1 95 ? -3.264 -6.045 -13.259 1.00 90.44 95 TYR A CA 1
ATOM 779 C C . TYR A 1 95 ? -2.575 -6.233 -14.615 1.00 90.44 95 TYR A C 1
ATOM 781 O O . TYR A 1 95 ? -1.759 -7.139 -14.757 1.00 90.44 95 TYR A O 1
ATOM 789 N N . GLN A 1 96 ? -2.877 -5.390 -15.604 1.00 92.06 96 GLN A N 1
ATOM 790 C CA . GLN A 1 96 ? -2.186 -5.400 -16.895 1.00 92.06 96 GLN A CA 1
ATOM 791 C C . GLN A 1 96 ? -0.718 -4.998 -16.749 1.00 92.06 96 GLN A C 1
ATOM 793 O O . GLN A 1 96 ? 0.141 -5.665 -17.318 1.00 92.06 96 GLN A O 1
ATOM 798 N N . ASP A 1 97 ? -0.432 -3.973 -15.947 1.00 87.94 97 ASP A N 1
ATOM 799 C CA . ASP A 1 97 ? 0.933 -3.521 -15.667 1.00 87.94 97 ASP A CA 1
ATOM 800 C C . ASP A 1 97 ? 1.756 -4.614 -14.974 1.00 87.94 97 ASP A C 1
ATOM 802 O O . ASP A 1 97 ? 2.939 -4.768 -15.264 1.00 87.94 97 ASP A O 1
ATOM 806 N N . ILE A 1 98 ? 1.132 -5.397 -14.087 1.00 87.88 98 ILE A N 1
ATOM 807 C CA . ILE A 1 98 ? 1.762 -6.564 -13.456 1.00 87.88 98 ILE A CA 1
ATOM 808 C C . ILE A 1 98 ? 2.070 -7.653 -14.490 1.00 87.88 98 ILE A C 1
ATOM 810 O O . ILE A 1 98 ? 3.168 -8.191 -14.494 1.00 87.88 98 ILE A O 1
ATOM 814 N N . LEU A 1 99 ? 1.113 -7.987 -15.364 1.00 86.88 99 LEU A N 1
ATOM 815 C CA . LEU A 1 99 ? 1.293 -9.027 -16.387 1.00 86.88 99 LEU A CA 1
ATOM 816 C C . LEU A 1 99 ? 2.326 -8.650 -17.457 1.00 86.88 99 LEU A C 1
ATOM 818 O O . LEU A 1 99 ? 2.858 -9.535 -18.119 1.00 86.88 99 LEU A O 1
ATOM 822 N N . ALA A 1 100 ? 2.565 -7.354 -17.657 1.00 85.62 1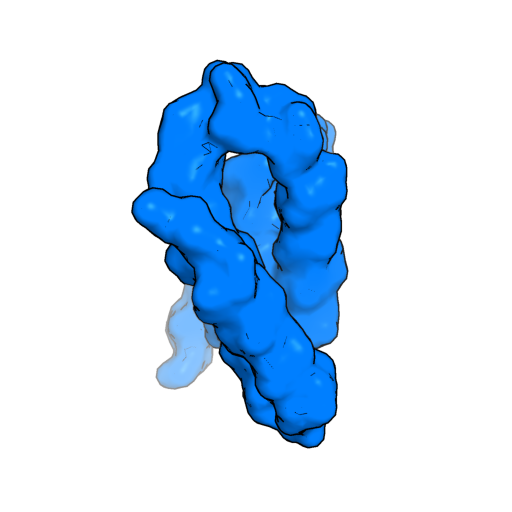00 ALA A N 1
ATOM 823 C CA . ALA A 1 100 ? 3.542 -6.844 -18.611 1.00 85.62 100 ALA A CA 1
ATOM 824 C C . ALA A 1 100 ? 4.977 -6.814 -18.056 1.00 85.62 100 ALA A C 1
ATOM 826 O O . ALA A 1 100 ? 5.914 -6.604 -18.825 1.00 85.62 100 ALA A O 1
ATOM 827 N N . GLN A 1 101 ? 5.158 -6.987 -16.744 1.00 76.25 101 GLN A N 1
ATOM 828 C CA . GLN A 1 101 ? 6.477 -7.119 -16.135 1.00 76.25 101 GLN A CA 1
ATOM 829 C C . GLN A 1 101 ? 6.940 -8.570 -16.310 1.00 76.25 101 GLN A C 1
ATOM 831 O O . GLN A 1 101 ? 6.416 -9.472 -15.659 1.00 76.25 101 GLN A O 1
ATOM 836 N N . ASP A 1 102 ? 7.884 -8.793 -17.229 1.00 54.62 102 ASP A N 1
ATOM 837 C CA . ASP A 1 102 ? 8.561 -10.086 -17.379 1.00 54.62 102 ASP A CA 1
ATOM 838 C C . ASP A 1 102 ? 9.243 -10.460 -16.050 1.00 54.62 102 ASP A C 1
ATOM 840 O O . ASP A 1 102 ? 10.004 -9.666 -15.490 1.00 54.62 102 ASP A O 1
ATOM 844 N N . VAL A 1 103 ? 8.934 -11.661 -15.549 1.00 54.25 103 VAL A N 1
ATOM 845 C CA . VAL A 1 103 ? 9.566 -12.294 -14.375 1.00 54.25 103 VAL A CA 1
ATOM 846 C C . VAL A 1 103 ? 10.890 -12.933 -14.772 1.00 54.25 103 VAL A C 1
ATOM 848 O O . VAL A 1 103 ? 10.897 -13.664 -15.791 1.00 54.25 103 VAL A O 1
#